Protein AF-A0A971SDP2-F1 (afdb_monomer)

Structure (mmCIF, N/CA/C/O backbone):
data_AF-A0A971SDP2-F1
#
_entry.id   AF-A0A971SDP2-F1
#
loop_
_atom_site.group_PDB
_atom_site.id
_atom_site.type_symbol
_atom_site.label_atom_id
_atom_site.label_alt_id
_atom_site.label_comp_id
_atom_site.label_asym_id
_atom_site.label_entity_id
_atom_site.label_seq_id
_atom_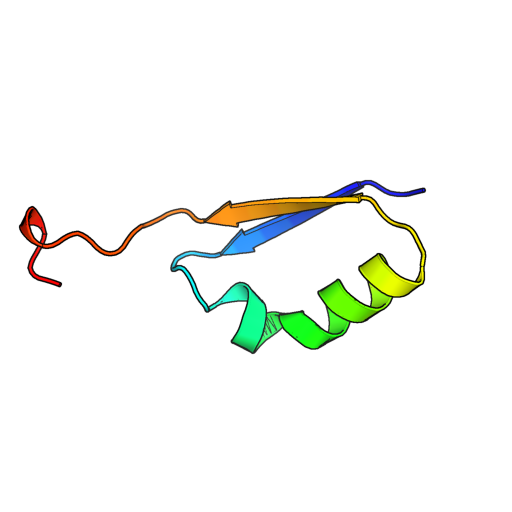site.pdbx_PDB_ins_code
_atom_site.Cartn_x
_atom_site.Cartn_y
_atom_site.Cartn_z
_atom_site.occupancy
_atom_site.B_iso_or_equiv
_atom_site.auth_seq_id
_atom_site.auth_comp_id
_atom_site.auth_asym_id
_atom_site.auth_atom_id
_atom_site.pdbx_PDB_model_num
ATOM 1 N N . MET A 1 1 ? -9.299 8.447 16.474 1.00 88.44 1 MET A N 1
ATOM 2 C CA . MET A 1 1 ? -9.224 8.238 15.015 1.00 88.44 1 MET A CA 1
ATOM 3 C C . MET A 1 1 ? -7.928 8.837 14.494 1.00 88.44 1 MET A C 1
ATOM 5 O O . MET A 1 1 ? -7.795 10.057 14.467 1.00 88.44 1 MET A O 1
ATOM 9 N N . LYS A 1 2 ? -6.950 7.990 14.166 1.00 97.62 2 LYS A N 1
ATOM 10 C CA . LYS A 1 2 ? -5.677 8.396 13.556 1.00 97.62 2 LYS A CA 1
ATOM 11 C C . LYS A 1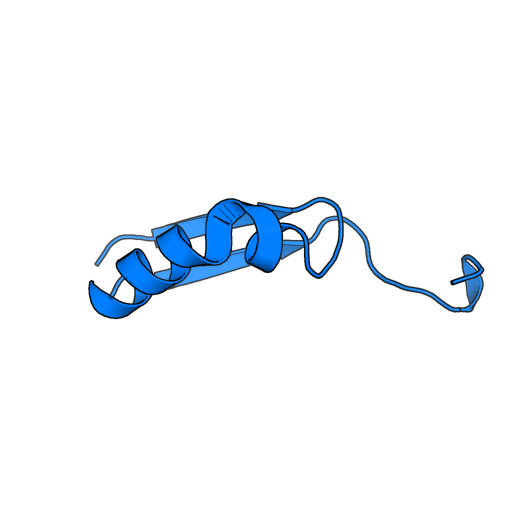 2 ? -5.810 8.421 12.031 1.00 97.62 2 LYS A C 1
ATOM 13 O O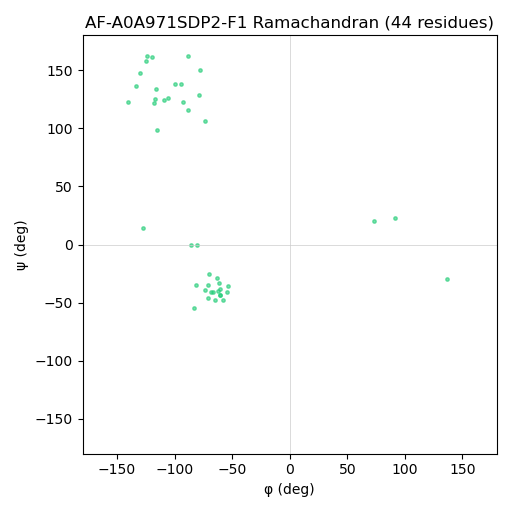 . LYS A 1 2 ? -6.741 7.841 11.471 1.00 97.62 2 LYS A O 1
ATOM 18 N N . LYS A 1 3 ? -4.878 9.109 11.370 1.00 98.38 3 LYS A N 1
ATOM 19 C CA . LYS A 1 3 ? -4.704 9.066 9.913 1.00 98.38 3 LYS A CA 1
ATOM 20 C C . LYS A 1 3 ? -3.460 8.240 9.608 1.00 98.38 3 LYS A C 1
ATOM 22 O O . LYS A 1 3 ? -2.401 8.532 10.157 1.00 98.38 3 LYS A O 1
ATOM 27 N N . VAL A 1 4 ? -3.605 7.229 8.763 1.00 98.50 4 VAL A N 1
ATOM 28 C CA . VAL A 1 4 ? -2.532 6.322 8.346 1.00 98.50 4 VAL A CA 1
ATOM 29 C C . VAL A 1 4 ? -2.337 6.487 6.846 1.00 98.50 4 VAL A C 1
ATOM 31 O O . VAL A 1 4 ? -3.301 6.367 6.093 1.00 98.50 4 VAL A O 1
ATOM 34 N N . LEU A 1 5 ? -1.108 6.774 6.424 1.00 98.44 5 LEU A N 1
ATOM 35 C CA . LEU A 1 5 ? -0.712 6.778 5.020 1.00 98.44 5 LEU A CA 1
ATOM 36 C C . LEU A 1 5 ? 0.200 5.580 4.781 1.00 98.44 5 LEU A C 1
ATOM 38 O O . LEU A 1 5 ? 1.222 5.448 5.452 1.00 98.44 5 LEU A O 1
ATOM 42 N N . VAL A 1 6 ? -0.167 4.736 3.825 1.00 98.12 6 VAL A N 1
ATOM 43 C CA . VAL A 1 6 ? 0.749 3.758 3.243 1.00 98.12 6 VAL A CA 1
ATOM 44 C C . VAL A 1 6 ? 1.357 4.344 1.983 1.00 98.12 6 VAL A C 1
ATOM 46 O O . VAL A 1 6 ? 0.651 4.967 1.189 1.00 98.12 6 VAL A O 1
ATOM 49 N N . VAL A 1 7 ? 2.654 4.119 1.814 1.00 98.38 7 VAL A N 1
ATOM 50 C CA . VAL A 1 7 ? 3.386 4.423 0.588 1.00 98.38 7 VAL A CA 1
ATOM 51 C C . VAL A 1 7 ? 3.913 3.104 0.050 1.00 98.38 7 VAL A C 1
ATOM 53 O O . VAL A 1 7 ? 4.619 2.400 0.773 1.00 98.38 7 VAL A O 1
ATOM 56 N N . ALA A 1 8 ? 3.544 2.767 -1.180 1.00 98.19 8 ALA A N 1
ATOM 57 C CA . ALA A 1 8 ? 3.920 1.519 -1.830 1.00 98.19 8 ALA A CA 1
ATOM 58 C C . ALA A 1 8 ? 4.402 1.797 -3.263 1.00 98.19 8 ALA A C 1
ATOM 60 O O . ALA A 1 8 ? 3.795 2.630 -3.945 1.00 98.19 8 ALA A O 1
ATOM 61 N N . PRO A 1 9 ? 5.504 1.168 -3.714 1.00 96.50 9 PRO A N 1
ATOM 62 C CA . PRO A 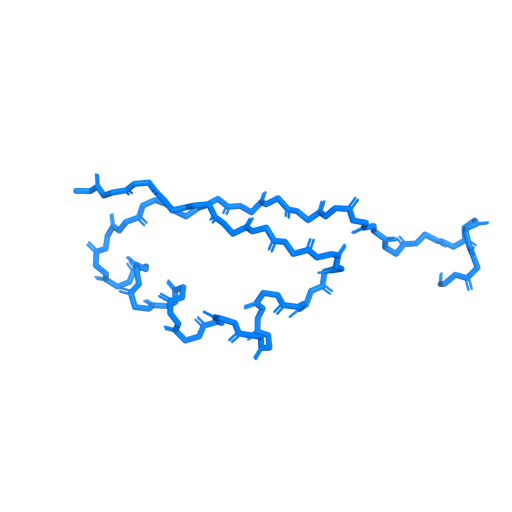1 9 ? 6.016 1.395 -5.055 1.00 96.50 9 PRO A CA 1
ATOM 63 C C . PRO A 1 9 ? 5.035 0.913 -6.128 1.00 96.50 9 PRO A C 1
ATOM 65 O O . PRO A 1 9 ? 4.725 1.701 -7.023 1.00 96.50 9 PRO A O 1
ATOM 68 N N . HIS A 1 10 ? 4.495 -0.302 -6.006 1.00 95.31 10 HIS A N 1
ATOM 69 C CA . HIS A 1 10 ? 3.549 -0.888 -6.963 1.00 95.31 10 HIS A CA 1
ATOM 70 C C . HIS A 1 10 ? 2.201 -1.224 -6.300 1.00 95.31 10 HIS A C 1
ATOM 72 O O . HIS A 1 10 ? 2.120 -1.281 -5.067 1.00 95.31 10 HIS A O 1
ATOM 78 N N . PRO A 1 11 ? 1.123 -1.406 -7.087 1.00 93.88 11 PRO A N 1
ATOM 79 C CA . PRO A 1 11 ? -0.165 -1.834 -6.553 1.00 93.88 11 PRO A CA 1
ATOM 80 C C . PRO A 1 11 ? -0.118 -3.320 -6.172 1.00 93.88 11 PRO A C 1
ATOM 82 O O . PRO A 1 11 ? -0.166 -4.145 -7.074 1.00 93.88 11 PRO A O 1
ATOM 85 N N . ASP A 1 12 ? -0.075 -3.627 -4.868 1.00 95.62 12 ASP A N 1
ATOM 86 C CA . ASP A 1 12 ? -0.066 -4.958 -4.209 1.00 95.62 12 ASP A CA 1
ATOM 87 C C . ASP A 1 12 ? 0.960 -5.025 -3.064 1.00 95.62 12 ASP A C 1
ATOM 89 O O . ASP A 1 12 ? 0.741 -5.722 -2.064 1.00 95.62 12 ASP A O 1
ATOM 93 N N . ASP A 1 13 ? 2.046 -4.259 -3.171 1.00 97.62 13 ASP A N 1
ATOM 94 C CA . ASP A 1 13 ? 3.130 -4.172 -2.191 1.00 97.62 13 ASP A CA 1
ATOM 95 C C . ASP A 1 13 ? 2.603 -3.853 -0.780 1.00 97.62 13 ASP A C 1
ATOM 97 O O . ASP A 1 13 ? 3.104 -4.375 0.222 1.00 97.62 13 ASP A O 1
ATOM 101 N N . GLU A 1 14 ? 1.558 -3.029 -0.652 1.00 97.38 14 GLU A N 1
ATOM 102 C CA . GLU A 1 14 ? 0.960 -2.723 0.646 1.00 97.38 14 GLU A CA 1
ATOM 103 C C . GLU A 1 14 ? 0.189 -3.898 1.239 1.00 97.38 14 GLU A C 1
ATOM 105 O O . GLU A 1 14 ? 0.200 -4.080 2.461 1.00 97.38 14 GLU A O 1
ATOM 110 N N . THR A 1 15 ? -0.450 -4.697 0.384 1.00 96.94 15 THR A N 1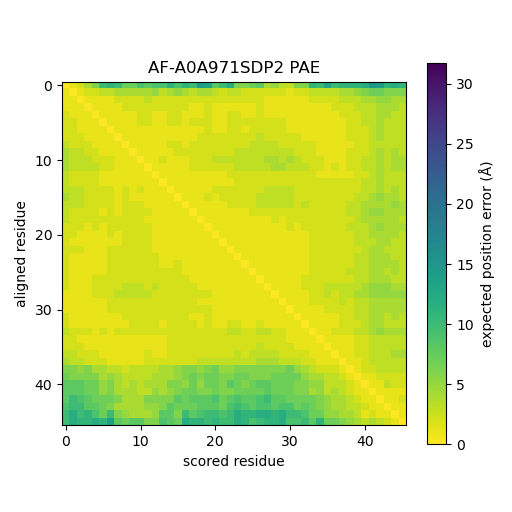
ATOM 111 C CA . THR A 1 15 ? -1.207 -5.884 0.770 1.00 96.94 15 THR A CA 1
ATOM 112 C C . THR A 1 15 ? -0.249 -6.989 1.217 1.00 96.94 15 THR A C 1
ATOM 114 O O . THR A 1 15 ? -0.451 -7.561 2.292 1.00 96.94 15 THR A O 1
ATOM 117 N N . LEU A 1 16 ? 0.830 -7.230 0.462 1.00 97.75 16 LEU A N 1
ATOM 118 C CA . LEU A 1 16 ? 1.847 -8.241 0.774 1.00 97.75 16 LEU A CA 1
ATOM 119 C C . LEU A 1 16 ? 2.766 -7.831 1.933 1.00 97.75 16 LEU A C 1
ATOM 121 O O . LEU A 1 16 ? 3.115 -8.662 2.771 1.00 97.75 16 LEU A O 1
ATOM 125 N N . GLY A 1 17 ? 3.148 -6.555 2.010 1.00 97.69 17 GLY A N 1
ATOM 126 C CA . GLY A 1 17 ? 4.090 -6.057 3.010 1.00 97.69 17 GLY A CA 1
ATOM 127 C C . GLY A 1 17 ? 3.444 -5.745 4.358 1.00 97.69 17 GLY A C 1
ATOM 128 O O . GLY A 1 17 ? 3.883 -6.233 5.399 1.00 97.69 17 GLY A O 1
ATOM 129 N N . CYS A 1 18 ? 2.397 -4.913 4.369 1.00 97.88 18 CYS A N 1
ATOM 130 C CA . CYS A 1 18 ? 1.820 -4.376 5.608 1.00 97.88 18 CYS A CA 1
ATOM 131 C C . CYS A 1 18 ? 0.305 -4.587 5.750 1.00 97.88 18 CYS A C 1
ATOM 133 O O . CYS A 1 18 ? -0.309 -4.011 6.655 1.00 97.88 18 CYS A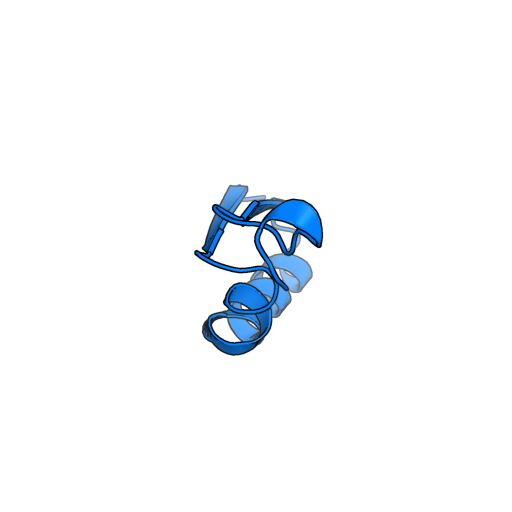 O 1
ATOM 135 N N . GLY A 1 19 ? -0.298 -5.451 4.929 1.00 97.94 19 GLY A N 1
ATOM 136 C CA . GLY A 1 19 ? -1.747 -5.660 4.879 1.00 97.94 19 GLY A CA 1
ATOM 137 C C . GLY A 1 19 ? -2.360 -6.005 6.239 1.00 97.94 19 GLY A C 1
ATOM 138 O O . GLY A 1 19 ? -3.375 -5.430 6.632 1.00 97.94 19 GLY A O 1
ATOM 139 N N . GLY A 1 20 ? -1.696 -6.852 7.034 1.00 98.44 20 GLY A N 1
ATOM 140 C CA . GLY A 1 20 ? -2.138 -7.166 8.399 1.00 98.44 20 GLY A CA 1
ATOM 141 C C . GLY A 1 20 ? -2.186 -5.940 9.325 1.00 98.44 20 GLY A C 1
ATOM 142 O O . GLY A 1 20 ? -3.127 -5.769 10.103 1.00 98.44 20 GLY A O 1
ATOM 143 N N . THR A 1 21 ? -1.215 -5.034 9.201 1.00 98.19 21 THR A N 1
ATOM 144 C CA . THR A 1 21 ? -1.182 -3.768 9.949 1.00 98.19 21 THR A CA 1
ATOM 145 C C . THR A 1 21 ? -2.300 -2.829 9.497 1.00 98.19 21 THR A C 1
ATOM 147 O O . THR A 1 21 ? -2.968 -2.226 10.340 1.00 98.19 21 THR A O 1
ATOM 150 N N . LEU A 1 22 ? -2.575 -2.748 8.192 1.00 98.19 22 LEU A N 1
ATOM 151 C CA . LEU A 1 22 ? -3.703 -1.979 7.658 1.00 98.19 22 LEU A CA 1
ATOM 152 C C . LEU A 1 22 ? -5.044 -2.497 8.193 1.00 98.19 22 LEU A C 1
ATOM 154 O O . LEU A 1 22 ? -5.868 -1.703 8.646 1.00 98.19 22 LEU A O 1
ATOM 158 N N . LEU A 1 23 ? -5.244 -3.818 8.235 1.00 98.38 23 LEU A N 1
ATOM 159 C CA . LEU A 1 23 ? -6.448 -4.422 8.815 1.00 98.38 23 LEU A CA 1
ATOM 160 C C . LEU A 1 23 ? -6.592 -4.107 10.310 1.00 98.38 23 LEU A C 1
ATOM 162 O O . LEU A 1 23 ? -7.688 -3.782 10.767 1.00 98.38 23 LEU A O 1
ATOM 166 N N . LYS A 1 24 ? -5.4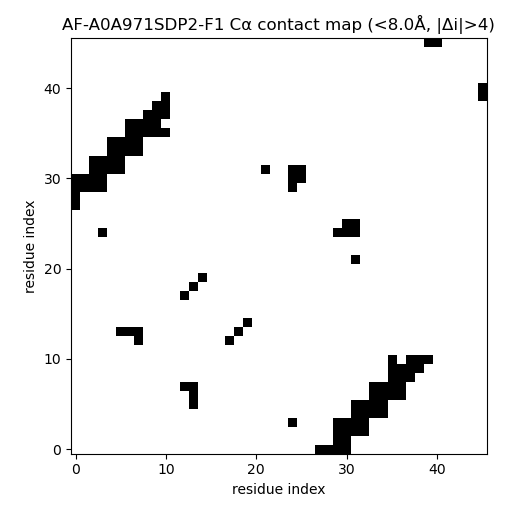91 -4.116 11.070 1.00 98.50 24 LYS A N 1
ATOM 167 C CA . LYS A 1 24 ? -5.496 -3.710 12.485 1.00 98.50 24 LYS A CA 1
ATOM 168 C C . LYS A 1 24 ? -5.934 -2.251 12.663 1.00 98.50 24 LYS A C 1
ATOM 170 O O . LYS A 1 24 ? -6.748 -1.952 13.540 1.00 98.50 24 LYS A O 1
ATOM 175 N N . HIS A 1 25 ? -5.433 -1.343 11.827 1.00 98.31 25 HIS A N 1
ATOM 176 C CA . HIS A 1 25 ? -5.838 0.066 11.849 1.00 98.31 25 HIS A CA 1
ATOM 177 C C . HIS A 1 25 ? -7.299 0.257 11.428 1.00 98.31 25 HIS A C 1
ATOM 179 O O . HIS A 1 25 ? -8.033 0.997 12.084 1.00 98.31 25 HIS A O 1
ATOM 185 N N . LYS A 1 26 ? -7.758 -0.476 10.407 1.00 98.00 26 LYS A N 1
ATOM 186 C CA . LYS A 1 26 ? -9.162 -0.499 9.978 1.00 98.00 26 LYS A CA 1
ATOM 187 C C . LYS A 1 26 ? -10.078 -0.931 11.125 1.00 98.00 26 LYS A C 1
ATOM 189 O O . LYS A 1 26 ? -11.059 -0.247 11.403 1.00 98.00 26 LYS A O 1
ATOM 194 N N . ALA A 1 27 ? -9.731 -2.016 11.822 1.00 98.62 27 ALA A N 1
ATOM 195 C CA . ALA A 1 27 ? -10.466 -2.509 12.988 1.00 98.62 27 ALA A CA 1
ATOM 196 C C . ALA A 1 27 ? -10.461 -1.514 14.164 1.00 98.62 27 ALA A C 1
ATOM 198 O O . ALA A 1 27 ? -11.418 -1.458 14.928 1.00 98.62 27 ALA A O 1
ATOM 199 N N . SER A 1 28 ? -9.418 -0.687 14.278 1.00 98.50 28 SER A N 1
ATOM 200 C CA . SER A 1 28 ? -9.321 0.382 15.284 1.00 98.50 28 SER A CA 1
ATOM 201 C C . SER A 1 28 ? -10.101 1.655 14.909 1.00 98.50 28 SER A C 1
ATOM 203 O O . SER A 1 28 ? -10.083 2.629 15.663 1.00 98.50 28 SER A O 1
ATOM 205 N N . GLY A 1 29 ? -10.770 1.679 13.750 1.00 98.31 29 GLY A N 1
ATOM 206 C CA . GLY A 1 29 ? -11.501 2.848 13.255 1.00 98.31 29 GLY A CA 1
ATOM 207 C C . GLY A 1 29 ? -10.598 3.976 12.744 1.00 98.31 29 GLY A C 1
ATOM 208 O O . GLY A 1 29 ? -11.029 5.128 12.681 1.00 98.31 29 GLY A O 1
ATOM 209 N N . ASP A 1 30 ? -9.341 3.679 12.407 1.00 98.62 30 ASP A N 1
ATOM 210 C CA . ASP A 1 30 ? -8.429 4.662 11.828 1.00 98.62 30 ASP A CA 1
ATOM 211 C C . ASP A 1 30 ? -8.725 4.893 10.340 1.00 98.62 30 ASP A C 1
ATOM 213 O O . ASP A 1 30 ? -9.179 4.004 9.613 1.00 98.62 30 ASP A O 1
ATOM 217 N N . LYS A 1 31 ? -8.447 6.113 9.868 1.00 98.56 31 LYS A N 1
ATOM 218 C CA . LYS A 1 31 ? -8.630 6.483 8.464 1.00 98.56 31 LYS A CA 1
ATOM 219 C C . LYS A 1 31 ? -7.361 6.161 7.684 1.00 98.56 31 LYS A C 1
ATOM 221 O O . LYS A 1 31 ? -6.311 6.751 7.938 1.00 98.56 31 LYS A O 1
ATOM 226 N N . ILE A 1 32 ? -7.478 5.234 6.743 1.00 98.38 32 ILE A N 1
ATOM 227 C CA . ILE A 1 32 ? -6.370 4.736 5.926 1.00 98.38 32 ILE A CA 1
ATOM 228 C C . ILE A 1 32 ? -6.396 5.425 4.561 1.00 98.38 32 ILE A C 1
ATOM 230 O O . ILE A 1 32 ? -7.462 5.605 3.971 1.00 98.38 32 ILE A O 1
ATOM 234 N N . HIS A 1 33 ? -5.216 5.801 4.082 1.00 98.19 33 HIS A N 1
ATOM 235 C CA . HIS A 1 33 ? -4.960 6.373 2.769 1.00 98.19 33 HIS A CA 1
ATOM 236 C C . HIS A 1 33 ? -3.812 5.616 2.093 1.00 98.19 33 HIS A C 1
ATOM 238 O O . HIS A 1 33 ? -2.879 5.173 2.768 1.00 98.19 33 HIS A O 1
ATOM 244 N N . TRP A 1 34 ? -3.865 5.518 0.767 1.00 97.25 34 TRP A N 1
ATOM 245 C CA . TRP A 1 34 ? -2.830 4.900 -0.054 1.00 97.25 34 TRP A CA 1
ATOM 246 C C . TRP A 1 34 ? -2.190 5.923 -0.984 1.00 97.25 34 TRP A C 1
ATOM 248 O O . TRP A 1 34 ? -2.890 6.695 -1.638 1.00 97.25 34 TRP A O 1
ATOM 258 N N . LEU A 1 35 ? -0.862 5.903 -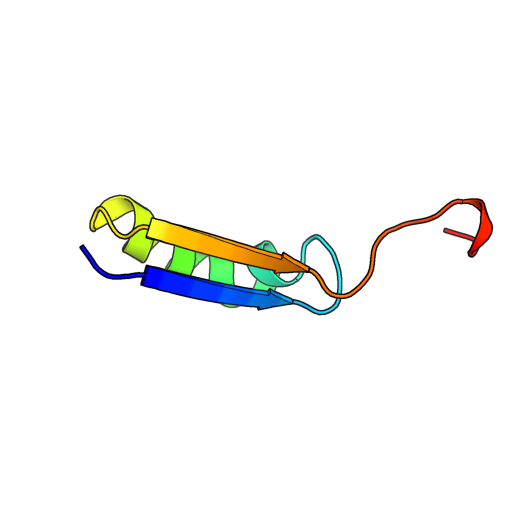1.032 1.00 98.12 35 LEU A N 1
ATOM 259 C CA . LEU A 1 35 ? -0.047 6.499 -2.077 1.00 98.12 35 LEU A CA 1
ATOM 260 C C . LEU A 1 35 ? 0.676 5.354 -2.785 1.00 98.12 35 LEU A C 1
ATOM 262 O O . LEU A 1 35 ? 1.681 4.849 -2.286 1.00 98.12 35 LEU A O 1
ATOM 266 N N . ILE A 1 36 ? 0.128 4.941 -3.922 1.00 97.56 36 ILE A N 1
ATOM 267 C CA . ILE A 1 36 ? 0.779 3.984 -4.811 1.00 97.56 36 ILE A CA 1
ATOM 268 C C . ILE A 1 36 ? 1.568 4.797 -5.836 1.00 97.56 36 ILE A C 1
ATOM 270 O O . ILE A 1 36 ? 1.011 5.699 -6.462 1.00 97.56 36 ILE A O 1
ATOM 274 N N . VAL A 1 37 ? 2.875 4.558 -5.920 1.00 97.19 37 VAL A N 1
ATOM 275 C CA . VAL A 1 37 ? 3.800 5.434 -6.658 1.00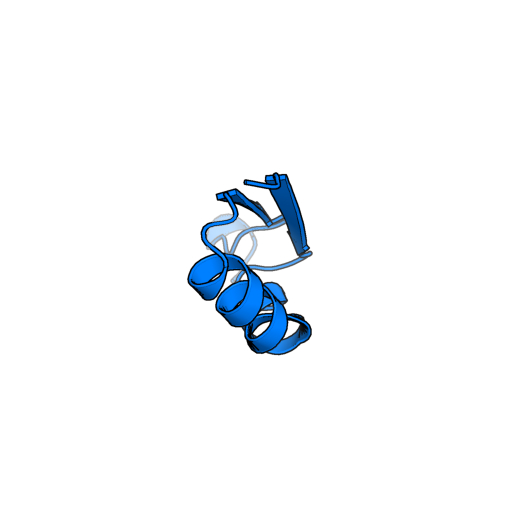 97.19 37 VAL A CA 1
ATOM 276 C C . VAL A 1 37 ? 3.779 5.147 -8.158 1.00 97.19 37 VAL A C 1
ATOM 278 O O . VAL A 1 37 ? 3.908 6.072 -8.957 1.00 97.19 37 VAL A O 1
ATOM 281 N N . THR A 1 38 ? 3.602 3.884 -8.537 1.00 94.50 38 THR A N 1
ATOM 282 C CA . THR A 1 38 ? 3.546 3.433 -9.930 1.00 94.50 38 THR A CA 1
ATOM 283 C C . THR A 1 38 ? 2.252 2.670 -10.203 1.00 94.50 38 THR A C 1
ATOM 285 O O . THR A 1 38 ? 1.597 2.179 -9.284 1.00 94.50 38 THR A O 1
ATOM 288 N N . GLY A 1 39 ? 1.860 2.596 -11.470 1.00 92.38 39 GLY A N 1
ATOM 289 C CA . GLY A 1 39 ? 0.719 1.810 -11.927 1.00 92.38 39 GLY A CA 1
ATOM 290 C C . GLY A 1 39 ? 1.145 0.823 -13.004 1.00 92.38 39 GLY A C 1
ATOM 291 O O . GLY A 1 39 ? 2.208 0.978 -13.603 1.00 92.38 39 GLY A O 1
ATOM 292 N N . ILE A 1 40 ? 0.300 -0.177 -13.240 1.00 91.38 40 ILE A N 1
ATOM 293 C CA . ILE A 1 40 ? 0.414 -1.057 -14.403 1.00 91.38 40 ILE A CA 1
ATOM 294 C C . ILE A 1 40 ? -0.155 -0.295 -15.600 1.00 91.38 40 ILE A C 1
ATOM 296 O O . ILE A 1 40 ? -1.258 0.249 -15.513 1.00 91.38 40 ILE A O 1
ATOM 300 N N . ASP A 1 41 ? 0.616 -0.234 -16.678 1.00 91.06 41 ASP A N 1
ATOM 301 C CA . ASP A 1 41 ? 0.277 0.492 -17.895 1.00 91.06 41 ASP A CA 1
ATOM 302 C C . ASP A 1 41 ? 0.722 -0.330 -19.110 1.00 91.06 41 ASP A C 1
ATOM 304 O O . ASP A 1 41 ? 1.908 -0.649 -19.251 1.00 91.06 41 ASP A O 1
ATOM 308 N N . GLU A 1 42 ? -0.234 -0.644 -19.987 1.00 93.06 42 GLU A N 1
ATOM 309 C CA . GLU A 1 42 ? 0.008 -1.394 -21.222 1.00 93.06 42 GLU A CA 1
ATOM 310 C C . GLU A 1 42 ? 0.975 -0.639 -22.147 1.00 93.06 42 GLU A C 1
ATOM 312 O O . GLU A 1 42 ? 1.810 -1.256 -22.812 1.00 93.06 42 GLU A O 1
ATOM 317 N N . GLU A 1 43 ? 0.940 0.700 -22.149 1.00 94.81 43 GLU A N 1
ATOM 318 C CA . GLU A 1 43 ? 1.866 1.523 -22.938 1.00 94.81 43 GLU A CA 1
ATOM 319 C C . GLU A 1 43 ? 3.298 1.476 -22.378 1.00 94.81 43 GLU A C 1
ATOM 321 O O . GLU A 1 43 ? 4.268 1.628 -23.125 1.00 94.81 43 GLU A O 1
ATOM 326 N N . ALA A 1 44 ? 3.444 1.204 -21.077 1.00 87.38 44 ALA A N 1
ATOM 327 C CA . ALA A 1 44 ? 4.728 0.983 -20.416 1.00 87.38 44 ALA A CA 1
ATOM 328 C C . ALA A 1 44 ? 5.223 -0.476 -20.518 1.00 87.38 44 ALA A C 1
ATOM 330 O O . ALA A 1 44 ? 6.316 -0.779 -20.030 1.00 87.38 44 ALA A O 1
ATOM 331 N N . GLY A 1 45 ? 4.459 -1.360 -21.172 1.00 89.31 45 GLY A N 1
ATOM 332 C CA . GLY A 1 45 ? 4.844 -2.741 -21.470 1.00 89.31 45 GLY A CA 1
ATOM 333 C C . GLY A 1 45 ? 4.446 -3.782 -20.419 1.00 89.31 45 GLY A C 1
ATOM 334 O O . GLY A 1 45 ? 5.092 -4.833 -20.373 1.00 89.31 45 GLY A O 1
ATOM 335 N N . TYR A 1 46 ? 3.426 -3.504 -19.598 1.00 81.44 46 TYR A N 1
ATOM 336 C CA . TYR A 1 46 ? 2.902 -4.418 -18.573 1.00 81.44 46 TYR A CA 1
ATOM 337 C C . TYR A 1 46 ? 1.442 -4.803 -18.796 1.00 81.44 46 TYR A C 1
ATOM 339 O O . TYR A 1 46 ? 0.673 -3.945 -19.272 1.00 81.44 46 TYR A O 1
#

Sequence (46 aa):
MKKVLVVAPHPDDETLGCGGTLLKHKASGDKIHWLIVTGIDEEAGY

Mean predicted aligned error: 2.73 Å

Solvent-accessible surface area (backbone atoms only — not comparable to full-atom values): 2839 Å² total; per-residue (Å²): 119,55,81,45,77,46,79,24,66,43,86,55,50,48,58,75,71,44,31,71,58,51,52,54,38,51,76,69,58,31,48,76,46,79,44,61,74,45,79,89,38,65,91,81,74,88

Secondary structure (DSSP, 8-state):
--EEEEEESSTTHHHHHHHHHHHHHHHTT-EEEEEE-----GGGT-

pLDDT: mean 96.16, std 3.63, range [81.44, 98.62]

Radius of gyration: 12.66 Å; Cα contacts (8 Å, |Δi|>4): 57; chains: 1; bounding box: 18×17×38 Å

Nearest PDB structures (foldseek):
  6xsr-assembly1_A  TM=5.299E-01  e=1.046E+00  Rattus norvegicus
  9ezy-assembly1_B  TM=5.068E-01  e=2.218E+00  Vibrio cholerae
  3oe7-assembly2_L  TM=4.268E-01  e=3.122E+00  Saccharomyces cerevisiae
  3oee-assembly2_J  TM=4.251E-01  e=3.343E+00  Saccharomyces cerevisiae
  7y5a-assembly1_C  TM=3.838E-01  e=8.704E+00  Mycolicibacterium smegmatis

Foldseek 3Di:
DAEEEDEAAEPCRCCVPPVVVVVVCVVVVYHYYYDHNDYDDVVVPD